Protein AF-A0A1E1MDC2-F1 (afdb_monomer)

Secondary structure (DSSP, 8-state):
-----S--HHHHHHHHHHHHHHHHHHHHHTT-TTSPPHHHHHHHHHHHHHHHHTSPPGGGS---SSHHHHHHHHHHHHHHIIIIIS--TTTHHHHHHHHHHHHHHHHHHHHH-TT-TTHHHHHHHHHHHTTTSTTHHHHHHHHHHHHHTTT--SHHHHHHHHHHHHTTS-----

Foldseek 3Di:
DDPPQLEDPLLVVLVVLVVVLVVLVVCVVVVPPPGDDPVVSVVSLVVSLVSLVPPDQLVPDDDTLQRLLHNLSSLLSNLCSCVPSPPDPPCLVVLVVSLVSNLVSLVVSCVSDVVCLPSQSSLVSSCSSCVVHPSNVVSVVVNVVVCVVDVDDDPVVVVVSVVVVVPPPPDDDD

Solvent-accessible surface area (backbone atoms only — not comparable to full-atom values): 10184 Å² total; per-residue (Å²): 131,87,76,84,80,42,65,53,71,69,56,51,55,52,49,54,49,50,55,53,46,55,50,41,52,48,36,44,74,73,63,46,98,81,42,63,52,70,69,56,52,55,55,51,41,53,56,50,47,52,52,60,71,65,53,74,56,65,91,76,49,77,95,58,97,31,49,33,48,31,40,24,51,53,39,35,49,49,49,44,35,42,70,64,70,48,67,52,84,87,45,61,68,62,46,51,54,45,41,57,52,29,53,53,22,48,61,50,24,44,72,74,38,88,78,53,91,66,52,64,67,45,42,54,49,41,32,61,68,20,61,100,40,84,65,26,59,58,34,53,53,52,49,53,53,50,38,71,76,43,97,54,86,51,74,74,48,53,52,56,56,56,43,66,77,66,60,86,79,80,84,87,86,131

Organism: Rhynchosporium secalis (NCBI:txid38038)

Nearest PDB structures (foldseek):
  7y83-assembly1_D  TM=4.597E-01  e=1.158E+00  Candidatus Scalindua brodae
  8fbo-assembly1_C  TM=3.950E-01  e=2.693E+00  synthetic construct
  4p3g-assembly1_D  TM=4.130E-01  e=9.318E+00  Thermochaetoides thermophila DSM 1495
  6yxx-assembly1_BE  TM=3.274E-01  e=6.917E+00  Trypanosoma brucei brucei

Sequence (174 aa):
MSRSTGMTQDMLSVFEIFGAMTKAIQHYLDGEPKGLTHEVILRTRYDVQHRILSLPPITDLPVLEFPFTYEACRLGGLIYSIAVLLPIPNSYLVLKELVQQLQTAIEMSRLESPGGIHADIHLWLGGIAALDKPERYWYVRELVALVRSTDFWEWSDVDKILERYQGEHVNKGE

Mean predicted aligned error: 8.37 Å

Radius of gyration: 16.85 Å; Cα contacts (8 Å, |Δi|>4): 146; chains: 1; bounding box: 44×40×42 Å

pLDDT: mean 79.18, std 14.14, range [27.11, 94.25]

Structure (mmCIF, N/CA/C/O backbone):
data_AF-A0A1E1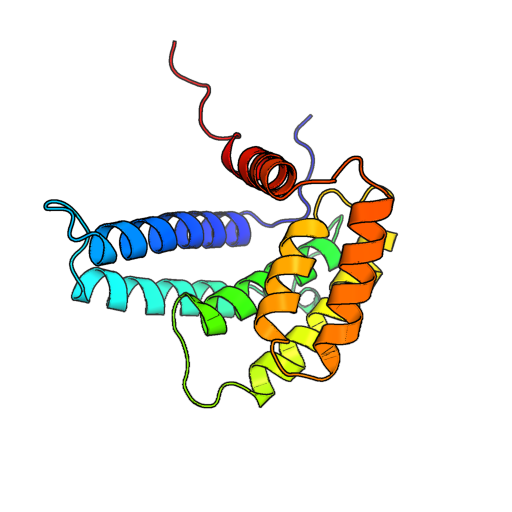MDC2-F1
#
_entry.id   AF-A0A1E1MDC2-F1
#
loop_
_atom_site.group_PDB
_atom_site.id
_atom_site.type_symbol
_atom_site.label_atom_id
_atom_site.label_alt_id
_atom_site.label_comp_id
_atom_site.label_asym_id
_atom_site.label_entity_id
_atom_site.label_seq_id
_atom_site.pdbx_PDB_ins_code
_atom_site.Cartn_x
_atom_site.Cartn_y
_atom_site.Cartn_z
_atom_site.occupancy
_atom_site.B_iso_or_equiv
_atom_site.auth_seq_id
_atom_site.auth_comp_id
_atom_site.auth_asym_id
_atom_site.auth_atom_id
_atom_site.pdbx_PDB_model_num
ATOM 1 N N . MET A 1 1 ? 26.238 -3.088 6.736 1.00 27.11 1 MET A N 1
ATOM 2 C CA . MET A 1 1 ? 25.752 -2.319 5.571 1.00 27.11 1 MET A CA 1
ATOM 3 C C . MET A 1 1 ? 24.238 -2.341 5.637 1.00 27.11 1 MET A C 1
ATOM 5 O O . MET A 1 1 ? 23.678 -3.424 5.551 1.00 27.11 1 MET A O 1
ATOM 9 N N . SER A 1 2 ? 23.600 -1.202 5.911 1.00 32.31 2 SER A N 1
ATOM 10 C CA . SER A 1 2 ? 22.138 -1.092 5.814 1.00 32.31 2 SER A CA 1
ATOM 11 C C . SER A 1 2 ? 21.765 -1.282 4.339 1.00 32.31 2 SER A C 1
ATOM 13 O O . SER A 1 2 ? 22.357 -0.631 3.477 1.00 32.31 2 SER A O 1
ATOM 15 N N . ARG A 1 3 ? 20.889 -2.248 4.038 1.00 46.62 3 ARG A N 1
ATOM 16 C CA . ARG A 1 3 ? 20.327 -2.408 2.694 1.00 46.62 3 ARG A CA 1
ATOM 17 C C . ARG A 1 3 ? 19.384 -1.228 2.474 1.00 46.62 3 ARG A C 1
ATOM 19 O O . ARG A 1 3 ? 18.422 -1.080 3.217 1.00 46.62 3 ARG A O 1
ATOM 26 N N . SER A 1 4 ? 19.682 -0.393 1.484 1.00 57.53 4 SER A N 1
ATOM 27 C CA . SER A 1 4 ? 18.746 0.599 0.948 1.00 57.53 4 SER A CA 1
ATOM 28 C C . SER A 1 4 ? 17.466 -0.137 0.539 1.00 57.53 4 SER A C 1
ATOM 30 O O . SER A 1 4 ? 17.492 -0.969 -0.363 1.00 57.53 4 SER A O 1
ATOM 32 N N . THR A 1 5 ? 16.367 0.080 1.263 1.00 62.50 5 THR A N 1
ATOM 33 C CA . THR A 1 5 ? 15.079 -0.613 1.057 1.00 62.50 5 THR A CA 1
ATOM 34 C C . THR A 1 5 ? 14.264 -0.019 -0.094 1.00 62.50 5 THR A C 1
ATOM 36 O O . THR A 1 5 ? 13.126 -0.421 -0.318 1.00 62.50 5 THR A O 1
ATOM 39 N N . GLY A 1 6 ? 14.808 0.977 -0.803 1.00 70.00 6 GLY A N 1
ATOM 40 C CA . GLY A 1 6 ? 14.087 1.730 -1.831 1.00 70.00 6 GLY A CA 1
ATOM 41 C C . GLY A 1 6 ? 12.987 2.652 -1.291 1.00 70.00 6 GLY A C 1
ATOM 42 O O . GLY A 1 6 ? 12.348 3.338 -2.078 1.00 70.00 6 GLY A O 1
ATOM 43 N N . MET A 1 7 ? 12.762 2.712 0.026 1.00 79.81 7 MET A N 1
ATOM 44 C CA . MET A 1 7 ? 11.722 3.536 0.653 1.00 79.81 7 MET A CA 1
ATOM 45 C C . MET A 1 7 ? 12.316 4.775 1.330 1.00 79.81 7 MET A C 1
ATOM 47 O O . MET A 1 7 ? 13.403 4.726 1.906 1.00 79.81 7 MET A O 1
ATOM 51 N N . THR A 1 8 ? 11.583 5.892 1.305 1.00 87.31 8 THR A N 1
ATOM 52 C CA . THR A 1 8 ? 11.953 7.093 2.069 1.00 87.31 8 THR A CA 1
ATOM 53 C C . THR A 1 8 ? 11.561 6.949 3.540 1.00 87.31 8 THR A C 1
ATOM 55 O O . THR A 1 8 ? 10.650 6.193 3.885 1.00 87.31 8 THR A O 1
ATOM 58 N N . GLN A 1 9 ? 12.203 7.724 4.417 1.00 86.81 9 GLN A N 1
ATOM 59 C CA . GLN A 1 9 ? 11.868 7.728 5.845 1.00 86.81 9 GLN A CA 1
ATOM 60 C C . GLN A 1 9 ? 10.405 8.125 6.099 1.00 86.81 9 GLN A C 1
ATOM 62 O O . GLN A 1 9 ? 9.747 7.542 6.959 1.00 86.81 9 GLN A O 1
ATOM 67 N N . ASP A 1 10 ? 9.878 9.069 5.316 1.00 90.06 10 ASP A N 1
ATOM 68 C CA . ASP A 1 10 ? 8.479 9.487 5.413 1.00 90.06 10 ASP A CA 1
ATOM 69 C C . ASP A 1 10 ? 7.533 8.328 5.088 1.00 90.06 10 ASP A C 1
ATOM 71 O O . ASP A 1 10 ? 6.578 8.088 5.826 1.00 90.06 10 ASP A O 1
ATOM 75 N N . MET A 1 11 ? 7.829 7.551 4.042 1.00 89.38 11 MET A N 1
ATOM 76 C CA . MET A 1 11 ? 7.036 6.377 3.673 1.00 89.38 11 MET A CA 1
ATOM 77 C C . MET A 1 11 ? 7.062 5.304 4.764 1.00 89.38 11 MET A C 1
ATOM 79 O O . MET A 1 11 ? 6.006 4.789 5.132 1.00 89.38 11 MET A O 1
ATOM 83 N N . LEU A 1 12 ? 8.240 5.014 5.327 1.00 88.19 12 LEU A N 1
ATOM 84 C CA . LEU A 1 12 ? 8.370 4.074 6.443 1.00 88.19 12 LEU A CA 1
ATOM 85 C C . LEU A 1 12 ? 7.519 4.517 7.638 1.00 88.19 12 LEU A C 1
ATOM 87 O O . LEU A 1 12 ? 6.750 3.719 8.169 1.00 88.19 12 LEU A O 1
ATOM 91 N N . SER A 1 13 ? 7.561 5.806 7.989 1.00 90.38 13 SER A N 1
ATOM 92 C CA . SER A 1 13 ? 6.750 6.348 9.086 1.00 90.38 13 SER A CA 1
ATOM 93 C C . SER A 1 13 ? 5.244 6.199 8.836 1.00 90.38 13 SER A C 1
ATOM 95 O O . SER A 1 13 ? 4.476 5.928 9.758 1.00 90.38 13 SER A O 1
ATOM 97 N N . VAL A 1 14 ? 4.796 6.332 7.583 1.00 90.94 14 VAL A N 1
ATOM 98 C CA . VAL A 1 14 ? 3.391 6.123 7.217 1.00 90.94 14 VAL A CA 1
ATOM 99 C C . VAL A 1 14 ? 3.004 4.655 7.387 1.00 90.94 14 VAL A C 1
ATOM 101 O O . VAL A 1 14 ? 1.943 4.375 7.946 1.00 90.94 14 VAL A O 1
ATOM 104 N N . PHE A 1 15 ? 3.855 3.718 6.968 1.00 88.88 15 PHE A N 1
ATOM 105 C CA . PHE A 1 15 ? 3.579 2.283 7.084 1.00 88.88 15 PHE A CA 1
ATOM 106 C C . PHE A 1 15 ? 3.630 1.763 8.521 1.00 88.88 15 PHE A C 1
ATOM 108 O O . PHE A 1 15 ? 2.817 0.913 8.887 1.00 88.88 15 PHE A O 1
ATOM 115 N N . GLU A 1 16 ? 4.496 2.315 9.368 1.00 88.50 16 GLU A N 1
ATOM 116 C CA . GLU A 1 16 ? 4.461 2.054 10.811 1.00 88.50 16 GLU A CA 1
ATOM 117 C C . GLU A 1 16 ? 3.098 2.433 11.403 1.00 88.50 16 GLU A C 1
ATOM 119 O O . GLU A 1 16 ? 2.493 1.657 12.149 1.00 88.50 16 GLU A O 1
ATOM 124 N N . ILE A 1 17 ? 2.564 3.597 11.014 1.00 88.69 17 ILE A N 1
ATOM 125 C CA . ILE A 1 17 ? 1.247 4.038 11.478 1.00 88.69 17 ILE A CA 1
ATOM 126 C C . ILE A 1 17 ? 0.136 3.170 10.878 1.00 88.69 17 ILE A C 1
ATOM 128 O O . ILE A 1 17 ? -0.816 2.858 11.590 1.00 88.69 17 ILE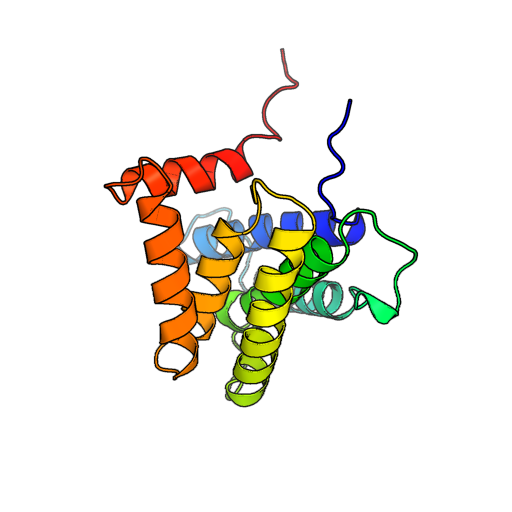 A O 1
ATOM 132 N N . PHE A 1 18 ? 0.247 2.728 9.618 1.00 89.19 18 PHE A N 1
ATOM 133 C CA . PHE A 1 18 ? -0.698 1.765 9.038 1.00 89.19 18 PHE A CA 1
ATOM 134 C C . PHE A 1 18 ? -0.762 0.500 9.897 1.00 89.19 18 PHE A C 1
ATOM 136 O O . PHE A 1 18 ? -1.846 0.110 10.323 1.00 89.19 18 PHE A O 1
ATOM 143 N N . GLY A 1 19 ? 0.390 -0.098 10.216 1.00 86.62 19 GLY A N 1
ATOM 144 C CA . GLY A 1 19 ? 0.461 -1.297 11.049 1.00 86.62 19 GLY A CA 1
ATOM 145 C C . GLY A 1 19 ? -0.124 -1.086 12.448 1.00 86.62 19 GLY A C 1
ATOM 146 O O . GLY A 1 19 ? -0.907 -1.913 12.923 1.00 86.62 19 GLY A O 1
ATOM 147 N N . ALA A 1 20 ? 0.202 0.034 13.099 1.00 87.56 20 ALA A N 1
ATOM 148 C CA . ALA A 1 20 ? -0.357 0.385 14.405 1.00 87.56 20 ALA A CA 1
ATOM 149 C C . ALA A 1 20 ? -1.883 0.576 14.351 1.00 87.56 20 ALA A C 1
ATOM 151 O O . ALA A 1 20 ? -2.603 0.100 15.229 1.00 87.56 20 ALA A O 1
ATOM 152 N N . MET A 1 21 ? -2.388 1.220 13.298 1.00 87.88 21 MET A N 1
ATOM 153 C CA . MET A 1 21 ? -3.817 1.453 13.099 1.00 87.88 21 MET A CA 1
ATOM 154 C C . MET A 1 21 ? -4.588 0.171 12.824 1.00 87.88 21 MET A C 1
ATOM 156 O O . MET A 1 21 ? -5.654 -0.024 13.404 1.00 87.88 21 MET A O 1
ATOM 160 N N . THR A 1 22 ? -4.061 -0.721 11.991 1.00 88.19 22 THR A N 1
ATOM 161 C CA . THR A 1 22 ? -4.692 -2.016 11.714 1.00 88.19 22 THR A CA 1
ATOM 162 C C . THR A 1 22 ? -4.832 -2.838 12.991 1.00 88.19 22 THR A C 1
ATOM 164 O O . THR A 1 22 ? -5.909 -3.369 13.256 1.00 88.19 22 THR A O 1
ATOM 167 N N . LYS A 1 23 ? -3.797 -2.851 13.844 1.00 87.06 23 LYS A N 1
ATOM 168 C CA . LYS A 1 23 ? -3.865 -3.471 15.178 1.00 87.06 23 LYS A CA 1
ATOM 169 C C . LYS A 1 23 ? -4.906 -2.796 16.068 1.00 87.06 23 LYS A C 1
ATOM 171 O O . LYS A 1 23 ? -5.719 -3.478 16.679 1.00 87.06 23 LYS A O 1
ATOM 176 N N . ALA A 1 24 ? -4.927 -1.464 16.122 1.00 87.19 24 ALA A N 1
ATOM 177 C CA . ALA A 1 24 ? -5.887 -0.734 16.948 1.00 87.19 24 ALA A CA 1
ATOM 178 C C . ALA A 1 24 ? -7.347 -0.971 16.524 1.00 87.19 24 ALA A C 1
ATOM 180 O O . ALA A 1 24 ? -8.223 -1.091 17.379 1.00 87.19 24 ALA A O 1
ATOM 181 N N . ILE A 1 25 ? -7.608 -1.065 15.216 1.00 87.44 25 ILE A N 1
ATOM 182 C CA . ILE A 1 25 ? -8.925 -1.426 14.679 1.00 87.44 25 ILE A CA 1
ATOM 183 C C . ILE A 1 25 ? -9.289 -2.849 15.102 1.00 87.44 25 ILE A C 1
ATOM 185 O O . ILE A 1 25 ? -10.410 -3.060 15.553 1.00 87.44 25 ILE A O 1
ATOM 189 N N . GLN A 1 26 ? -8.352 -3.796 15.001 1.00 87.12 26 GLN A N 1
ATOM 190 C CA . GLN A 1 26 ? -8.579 -5.180 15.411 1.00 87.12 26 GLN A CA 1
ATOM 191 C C . GLN A 1 26 ? -8.928 -5.275 16.905 1.00 87.12 26 GLN A C 1
ATOM 193 O O . GLN A 1 26 ? -9.990 -5.785 17.240 1.00 87.12 26 GLN A O 1
ATOM 198 N N . HIS A 1 27 ? -8.134 -4.657 17.788 1.00 87.12 27 HIS A N 1
ATOM 199 C CA . HIS A 1 27 ? -8.422 -4.611 19.229 1.00 87.12 27 HIS A CA 1
ATOM 200 C C . HIS A 1 27 ? -9.798 -4.000 19.548 1.00 87.12 27 HIS A C 1
ATOM 202 O O . HIS A 1 27 ? -10.479 -4.439 20.475 1.00 87.12 27 HIS A O 1
ATOM 208 N N . TYR A 1 28 ? -10.220 -2.981 18.788 1.00 86.88 28 TYR A N 1
ATOM 209 C CA . TYR A 1 28 ? -11.554 -2.395 18.931 1.00 86.88 28 TYR A CA 1
ATOM 210 C C . TYR A 1 28 ? -12.663 -3.368 18.508 1.00 86.88 28 TYR A C 1
ATOM 212 O O . TYR A 1 28 ? -13.669 -3.478 19.207 1.00 86.88 28 TYR A O 1
ATOM 220 N N . LEU A 1 29 ? -12.486 -4.081 17.389 1.00 86.75 29 LEU A N 1
ATOM 221 C CA . LEU A 1 29 ? -13.441 -5.087 16.910 1.00 86.75 29 LEU A CA 1
ATOM 222 C C . LEU A 1 29 ? -13.550 -6.285 17.863 1.00 86.75 29 LEU A C 1
ATOM 224 O O . LEU A 1 29 ? -14.651 -6.794 18.064 1.00 86.75 29 LEU A O 1
ATOM 228 N N . ASP A 1 30 ? -12.442 -6.676 18.491 1.00 89.38 30 ASP A N 1
ATOM 229 C CA . ASP A 1 30 ? -12.386 -7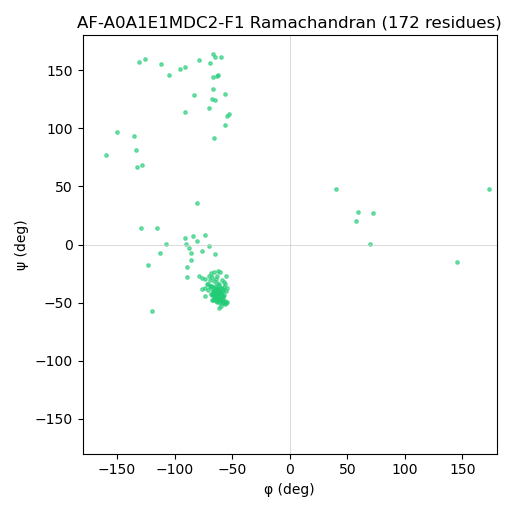.764 19.474 1.00 89.38 30 ASP A CA 1
ATOM 230 C C . ASP A 1 30 ? -12.948 -7.362 20.851 1.00 89.38 30 ASP A C 1
ATOM 232 O O . ASP A 1 30 ? -13.091 -8.198 21.745 1.00 89.38 30 ASP A O 1
ATOM 236 N N . GLY A 1 31 ? -13.310 -6.086 21.034 1.00 84.94 31 GLY A N 1
ATOM 237 C CA . GLY A 1 31 ? -13.918 -5.579 22.263 1.00 84.94 31 GLY A CA 1
ATOM 238 C C . GLY A 1 31 ? -12.946 -5.484 23.440 1.00 84.94 31 GLY A C 1
ATOM 239 O O . GLY A 1 31 ? -13.368 -5.573 24.596 1.00 84.94 31 GLY A O 1
ATOM 240 N N . GLU A 1 32 ? -11.647 -5.312 23.180 1.00 86.19 32 GLU A N 1
ATOM 241 C CA . GLU A 1 32 ? -10.650 -5.277 24.246 1.00 86.19 32 GLU A CA 1
ATOM 242 C C . GLU A 1 32 ? -10.801 -4.046 25.165 1.00 86.19 32 GLU A C 1
ATOM 244 O O . GLU A 1 32 ? -10.877 -2.907 24.694 1.00 86.19 32 GLU A O 1
ATOM 249 N N . PRO A 1 33 ? -10.748 -4.225 26.500 1.00 71.44 33 PRO A N 1
ATOM 250 C CA . PRO A 1 33 ? -11.097 -3.186 27.477 1.00 71.44 33 PRO A CA 1
ATOM 251 C C . PRO A 1 33 ? -10.111 -2.004 27.566 1.00 71.44 33 PRO A C 1
ATOM 253 O O . PRO A 1 33 ? -10.330 -1.085 28.353 1.00 71.44 33 PRO A O 1
ATOM 256 N N . LYS A 1 34 ? -9.019 -2.013 26.789 1.00 79.44 34 LYS A N 1
ATOM 257 C CA . LYS A 1 34 ? -8.006 -0.940 26.724 1.00 79.44 34 LYS A CA 1
ATOM 258 C C . LYS A 1 34 ? -7.690 -0.488 25.290 1.00 79.44 34 LYS A C 1
ATOM 260 O O . LYS A 1 34 ? -6.683 0.184 25.076 1.00 79.44 34 LYS A O 1
ATOM 265 N N . GLY A 1 35 ? -8.525 -0.862 24.319 1.00 77.25 35 GLY A N 1
ATOM 266 C CA . GLY A 1 35 ? -8.380 -0.423 22.933 1.00 77.25 35 GLY A CA 1
ATOM 267 C C . GLY A 1 35 ? -8.608 1.083 22.759 1.00 77.25 35 GLY A C 1
ATOM 268 O O . GLY A 1 35 ? -9.169 1.759 23.627 1.00 77.25 35 GLY A O 1
ATOM 269 N N . LEU A 1 36 ? -8.180 1.622 21.613 1.00 83.12 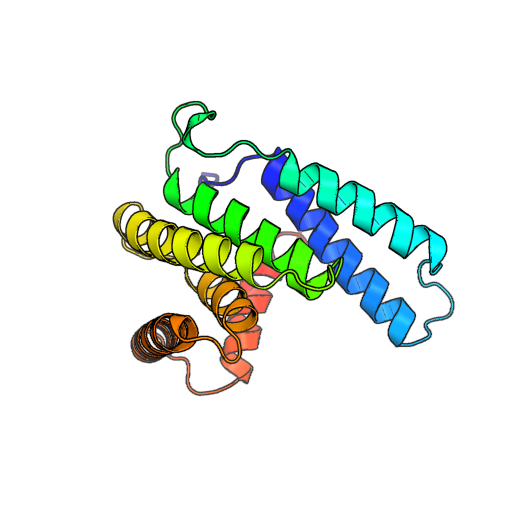36 LEU A N 1
ATOM 270 C CA . LEU A 1 36 ? -8.496 3.002 21.243 1.00 83.12 36 LEU A CA 1
ATOM 271 C C . LEU A 1 36 ? -10.011 3.180 21.092 1.00 83.12 36 LEU A C 1
ATOM 273 O O . LEU A 1 36 ? -10.721 2.284 20.634 1.00 83.12 36 LEU A O 1
ATOM 277 N N . THR A 1 37 ? -10.511 4.363 21.448 1.00 85.00 37 THR A N 1
ATOM 278 C CA . THR A 1 37 ? -11.923 4.688 21.234 1.00 85.00 37 THR A CA 1
ATOM 279 C C . THR A 1 37 ? -12.217 4.847 19.743 1.00 85.00 37 THR A C 1
ATOM 281 O O . THR A 1 37 ? -11.341 5.193 18.946 1.00 85.00 37 THR A O 1
ATOM 284 N N . HIS A 1 38 ? -13.482 4.659 19.366 1.00 84.06 38 HIS A N 1
ATOM 285 C CA . HIS A 1 38 ? -13.925 4.827 17.983 1.00 84.06 38 HIS A CA 1
ATOM 286 C C . HIS A 1 38 ? -13.588 6.217 17.412 1.00 84.06 38 HIS A C 1
ATOM 288 O O . HIS A 1 38 ? -13.139 6.322 16.274 1.00 84.06 38 HIS A O 1
ATOM 294 N N . GLU A 1 39 ? -13.742 7.284 18.205 1.00 85.81 39 GLU A N 1
ATOM 295 C CA . GLU A 1 39 ? -13.420 8.653 17.777 1.00 85.81 39 GLU A CA 1
ATOM 296 C C . GLU A 1 39 ? -11.924 8.826 17.475 1.00 85.81 39 GLU A C 1
ATOM 298 O O . GLU A 1 39 ? -11.560 9.421 16.459 1.00 85.81 39 GLU A O 1
ATOM 303 N N . VAL A 1 40 ? -11.055 8.275 18.330 1.00 86.94 40 VAL A N 1
ATOM 304 C CA . VAL A 1 40 ? -9.603 8.324 18.122 1.00 86.94 40 VAL A CA 1
ATOM 305 C C . VAL A 1 40 ? -9.233 7.551 16.859 1.00 86.94 40 VAL A C 1
ATOM 307 O O . VAL A 1 40 ? -8.504 8.078 16.023 1.00 86.94 40 VAL A O 1
ATOM 310 N N . ILE A 1 41 ? -9.807 6.359 16.661 1.00 87.31 41 ILE A N 1
ATOM 311 C CA . ILE A 1 41 ? -9.599 5.560 15.446 1.00 87.31 41 ILE A CA 1
ATOM 312 C C . ILE A 1 41 ? -10.014 6.348 14.197 1.00 87.31 41 ILE A C 1
ATOM 314 O O . ILE A 1 41 ? -9.254 6.404 13.231 1.00 87.31 41 ILE A O 1
ATOM 318 N N . LEU A 1 42 ? -11.192 6.979 14.200 1.00 86.56 42 LEU A N 1
ATOM 319 C CA . LEU A 1 42 ? -11.660 7.777 13.065 1.00 86.56 42 LEU A CA 1
ATOM 320 C C . LEU A 1 42 ? -10.728 8.953 12.766 1.00 86.56 42 LEU A C 1
ATOM 322 O O . LEU A 1 42 ? -10.341 9.136 11.615 1.00 86.56 42 LEU A O 1
ATOM 326 N N . ARG A 1 43 ? -10.330 9.723 13.785 1.00 87.25 43 ARG A N 1
ATOM 327 C CA . ARG A 1 43 ? -9.428 10.870 13.610 1.00 87.25 43 ARG A CA 1
ATOM 328 C C . ARG A 1 43 ? -8.091 10.441 13.012 1.00 87.25 43 ARG A C 1
ATOM 330 O O . ARG A 1 43 ? -7.651 11.011 12.018 1.00 87.25 43 ARG A O 1
ATOM 337 N N . THR A 1 44 ? -7.487 9.391 13.562 1.00 86.62 44 THR A N 1
ATOM 338 C CA . THR A 1 44 ? -6.194 8.907 13.080 1.00 86.62 44 THR A CA 1
ATOM 339 C C . THR A 1 44 ? -6.285 8.346 11.659 1.00 86.62 44 THR A C 1
ATOM 341 O O . THR A 1 44 ? -5.337 8.510 10.897 1.00 86.62 44 THR A O 1
ATOM 344 N N . ARG A 1 45 ? -7.418 7.761 11.236 1.00 88.12 45 ARG A N 1
ATOM 345 C CA . ARG A 1 45 ? -7.608 7.329 9.834 1.00 88.12 45 ARG A CA 1
ATOM 346 C C . ARG A 1 45 ? -7.476 8.488 8.844 1.00 88.12 45 ARG A C 1
ATOM 348 O O . ARG A 1 45 ? -6.795 8.326 7.836 1.00 88.12 45 ARG A O 1
ATOM 355 N N . TYR A 1 46 ? -8.083 9.640 9.130 1.00 88.38 46 TYR A N 1
ATOM 356 C CA . TYR A 1 46 ? -7.972 10.820 8.264 1.00 88.38 46 TYR A CA 1
ATOM 357 C C . TYR A 1 46 ? -6.544 11.369 8.220 1.00 88.38 46 TYR A C 1
ATOM 359 O O . TYR A 1 46 ? -6.033 11.652 7.137 1.00 88.38 46 TYR A O 1
ATOM 367 N N . ASP A 1 47 ? -5.873 11.452 9.371 1.00 90.06 47 ASP A N 1
ATOM 368 C CA . ASP A 1 47 ? -4.478 11.907 9.439 1.00 90.06 47 ASP A CA 1
ATOM 369 C C . ASP A 1 47 ? -3.555 10.998 8.617 1.00 90.06 47 ASP A C 1
ATOM 371 O O . ASP A 1 47 ? -2.693 11.461 7.868 1.00 90.06 47 ASP A O 1
ATOM 375 N N . VAL A 1 48 ? -3.755 9.686 8.726 1.00 88.94 48 VAL A N 1
ATOM 376 C CA . VAL A 1 48 ? -3.001 8.672 7.985 1.00 88.94 48 VAL A CA 1
ATOM 377 C C . VAL A 1 48 ? -3.269 8.759 6.487 1.00 88.94 48 VAL A C 1
ATOM 379 O O . VAL A 1 48 ? -2.327 8.718 5.695 1.00 88.94 48 VAL A O 1
ATOM 382 N N . GLN A 1 49 ? -4.532 8.935 6.092 1.00 89.88 49 GLN A N 1
ATOM 383 C CA . GLN A 1 49 ? -4.912 9.142 4.699 1.00 89.88 49 GLN A CA 1
ATOM 384 C C . GLN A 1 49 ? -4.260 10.404 4.116 1.00 89.88 49 GLN A C 1
ATOM 386 O O . GLN A 1 49 ? -3.716 10.369 3.013 1.00 89.88 49 GLN A O 1
ATOM 391 N N . HIS A 1 50 ? -4.259 11.509 4.862 1.00 91.38 50 HIS A N 1
ATOM 392 C CA . HIS A 1 50 ? -3.597 12.737 4.436 1.00 91.38 50 HIS A CA 1
ATOM 393 C C . HIS A 1 50 ? -2.094 12.517 4.229 1.00 91.38 50 HIS A C 1
ATOM 395 O O . HIS A 1 50 ? -1.538 12.957 3.225 1.00 91.38 50 HIS A O 1
ATOM 401 N N . ARG A 1 51 ? -1.423 11.812 5.149 1.00 92.69 51 ARG A N 1
ATOM 402 C CA . ARG A 1 51 ? 0.019 11.542 5.047 1.00 92.69 51 ARG A CA 1
ATOM 403 C C . ARG A 1 51 ? 0.372 10.687 3.832 1.00 92.69 51 ARG A C 1
ATOM 405 O O . ARG A 1 51 ? 1.301 11.050 3.122 1.00 92.69 51 ARG A O 1
ATOM 412 N N . ILE A 1 52 ? -0.370 9.608 3.552 1.00 93.31 52 ILE A N 1
ATOM 413 C CA . ILE A 1 52 ? -0.108 8.780 2.360 1.00 93.31 52 ILE A CA 1
ATOM 414 C C . ILE A 1 52 ? -0.375 9.551 1.059 1.00 93.31 52 ILE A C 1
ATOM 416 O O . ILE A 1 52 ? 0.394 9.422 0.112 1.00 93.31 52 ILE A O 1
ATOM 420 N N . LEU A 1 53 ? -1.409 10.400 1.017 1.00 92.12 53 LEU A N 1
ATOM 421 C CA . LEU A 1 53 ? -1.700 11.257 -0.142 1.00 92.12 53 LEU A CA 1
ATOM 422 C C . LEU A 1 53 ? -0.656 12.359 -0.345 1.00 92.12 53 LEU A C 1
ATOM 424 O O . LEU A 1 53 ? -0.497 12.850 -1.457 1.00 92.12 53 LEU A O 1
ATOM 428 N N . SER A 1 54 ? 0.040 12.737 0.726 1.00 94.25 54 SER A N 1
ATOM 429 C CA . SER A 1 54 ? 1.106 13.739 0.708 1.00 94.25 54 SER A CA 1
ATOM 430 C C . SER A 1 54 ? 2.469 13.149 0.334 1.00 94.25 54 SER A C 1
ATOM 432 O O . SER A 1 54 ? 3.422 13.908 0.169 1.00 94.25 54 SER A O 1
ATOM 434 N N . LEU A 1 55 ? 2.590 11.818 0.208 1.00 93.62 55 LEU A N 1
ATOM 435 C CA . LEU A 1 55 ? 3.813 11.215 -0.312 1.00 93.62 55 LEU A CA 1
ATOM 436 C C . LEU A 1 55 ? 3.963 11.575 -1.798 1.00 93.62 55 LEU A C 1
ATOM 438 O O . LEU A 1 55 ? 3.047 11.299 -2.583 1.00 93.62 55 LEU A O 1
ATOM 442 N N . PRO A 1 56 ? 5.101 12.163 -2.197 1.00 93.19 56 PRO A N 1
ATOM 443 C CA . PRO A 1 56 ? 5.309 12.598 -3.570 1.00 93.19 56 PRO A CA 1
ATOM 444 C C . PRO A 1 56 ? 5.369 11.396 -4.525 1.00 93.19 56 PRO A C 1
ATOM 446 O O . PRO A 1 56 ? 5.897 10.345 -4.156 1.00 93.19 56 PRO A O 1
ATOM 449 N N . PRO A 1 57 ? 4.849 11.518 -5.757 1.00 91.31 57 PRO A N 1
ATOM 450 C CA . PRO A 1 57 ? 5.113 10.537 -6.802 1.00 91.31 57 PRO A CA 1
ATOM 451 C C . PRO A 1 57 ? 6.600 10.537 -7.179 1.00 91.31 57 PRO A C 1
ATOM 453 O O . PRO A 1 57 ? 7.313 11.517 -6.961 1.00 91.31 57 PRO A O 1
ATOM 456 N N . ILE A 1 58 ? 7.066 9.459 -7.815 1.00 89.94 58 ILE A N 1
ATOM 457 C CA . ILE A 1 58 ? 8.467 9.353 -8.267 1.00 89.94 58 ILE A CA 1
ATOM 458 C C . ILE A 1 58 ? 8.942 10.496 -9.167 1.00 89.94 58 ILE A C 1
ATOM 460 O O . ILE A 1 58 ? 10.133 10.784 -9.190 1.00 89.94 58 ILE A O 1
ATOM 464 N N . THR A 1 59 ? 8.037 11.150 -9.900 1.00 87.81 59 THR A N 1
ATOM 465 C CA . THR A 1 59 ? 8.363 12.289 -10.773 1.00 87.81 59 THR A CA 1
ATOM 466 C C . THR A 1 59 ? 8.850 13.510 -10.002 1.00 87.81 59 THR A C 1
ATOM 468 O O . THR A 1 59 ? 9.560 14.339 -10.567 1.00 87.81 59 THR A O 1
ATOM 471 N N . ASP A 1 60 ? 8.480 13.601 -8.725 1.00 89.88 60 ASP A N 1
ATOM 472 C CA . ASP A 1 60 ? 8.695 14.773 -7.880 1.00 89.88 60 ASP A CA 1
ATOM 473 C C . ASP A 1 60 ? 9.794 14.518 -6.832 1.00 89.88 60 ASP A C 1
ATOM 475 O O . ASP A 1 60 ? 10.104 15.388 -6.016 1.00 89.88 60 ASP A O 1
ATOM 479 N N . LEU A 1 61 ? 10.391 13.322 -6.840 1.00 85.25 61 LEU A N 1
ATOM 480 C CA . LEU A 1 61 ? 11.449 12.922 -5.920 1.00 85.25 61 LEU A CA 1
ATOM 481 C C . LEU A 1 61 ? 12.845 13.139 -6.518 1.00 85.25 61 LEU A C 1
ATOM 483 O O . LEU A 1 61 ? 13.035 13.045 -7.733 1.00 85.25 61 LEU A O 1
ATOM 487 N N . PRO A 1 62 ? 13.863 13.388 -5.670 1.00 82.75 62 PRO A N 1
ATOM 488 C CA . PRO A 1 62 ? 15.250 13.286 -6.103 1.00 82.75 62 PRO A CA 1
ATOM 489 C C . PRO A 1 62 ? 15.550 11.860 -6.584 1.00 82.75 62 PRO A C 1
ATOM 491 O O . PRO A 1 62 ? 14.837 10.918 -6.246 1.00 82.75 62 PRO A O 1
ATOM 494 N N . VAL A 1 63 ? 16.633 11.697 -7.351 1.00 80.12 63 VAL A N 1
ATOM 495 C CA . VAL A 1 63 ? 17.042 10.395 -7.901 1.00 80.12 63 VAL A CA 1
ATOM 496 C C . VAL A 1 63 ? 17.143 9.353 -6.783 1.00 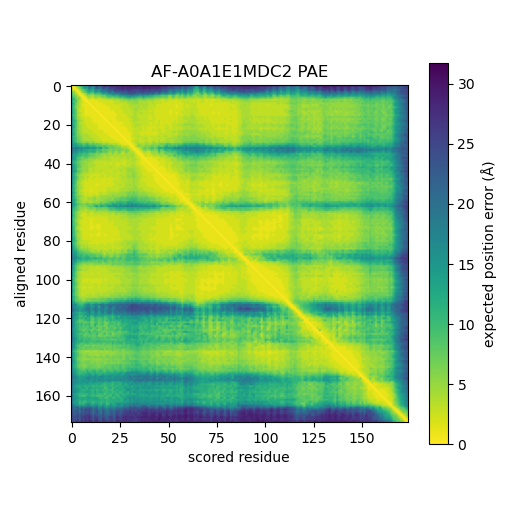80.12 63 VAL A C 1
ATOM 498 O O . VAL A 1 63 ? 18.009 9.446 -5.912 1.00 80.12 63 VAL A O 1
ATOM 501 N N . LEU A 1 64 ? 16.243 8.370 -6.824 1.00 81.81 64 LEU A N 1
ATOM 502 C CA . LEU A 1 64 ? 16.246 7.202 -5.951 1.00 81.81 64 LEU A CA 1
ATOM 503 C C . LEU A 1 64 ? 17.038 6.065 -6.600 1.00 81.81 64 LEU A C 1
ATOM 505 O O . LEU A 1 64 ? 17.107 5.961 -7.821 1.00 81.81 64 LEU A O 1
ATOM 509 N N . GLU A 1 65 ? 17.600 5.189 -5.771 1.00 81.75 65 GLU A N 1
ATOM 510 C CA . GLU A 1 65 ? 18.250 3.955 -6.229 1.00 81.75 65 GLU A CA 1
ATOM 511 C C . GLU A 1 65 ? 17.229 2.954 -6.802 1.00 81.75 65 GLU A C 1
ATOM 513 O O . GLU A 1 65 ? 17.515 2.287 -7.792 1.00 81.75 65 GLU A O 1
ATOM 518 N N . PHE A 1 66 ? 16.021 2.906 -6.219 1.00 85.69 66 PHE A N 1
ATOM 519 C CA . PHE A 1 66 ? 14.926 2.002 -6.602 1.00 85.69 66 PHE A CA 1
ATOM 520 C C . PHE A 1 66 ? 13.579 2.755 -6.739 1.00 85.69 66 PHE A C 1
ATOM 522 O O . PHE A 1 66 ? 12.681 2.583 -5.905 1.00 85.69 66 PHE A O 1
ATOM 529 N N . PRO A 1 67 ? 13.429 3.663 -7.724 1.00 88.00 67 PRO A N 1
ATOM 530 C CA . PRO A 1 67 ? 12.233 4.496 -7.873 1.00 88.00 67 PRO A CA 1
ATOM 531 C C . PRO A 1 67 ? 10.936 3.701 -8.084 1.00 88.00 67 PRO A C 1
ATOM 533 O O . PRO A 1 67 ? 9.916 4.033 -7.488 1.00 88.00 67 PRO A O 1
ATOM 536 N N . PHE A 1 68 ? 10.922 2.635 -8.878 1.00 88.75 68 PHE A N 1
ATOM 537 C CA . PHE A 1 68 ? 9.702 1.858 -9.114 1.00 88.75 68 PHE A CA 1
ATOM 538 C C . PHE A 1 68 ? 9.320 0.994 -7.913 1.00 88.75 68 PHE A C 1
ATOM 540 O O . PHE A 1 68 ? 8.132 0.783 -7.670 1.00 88.75 68 PHE A O 1
ATOM 547 N N . THR A 1 69 ? 10.297 0.550 -7.120 1.00 86.19 69 THR A N 1
ATOM 548 C CA . THR A 1 69 ? 10.039 -0.069 -5.812 1.00 86.19 69 THR A CA 1
ATOM 549 C C . THR A 1 69 ? 9.342 0.923 -4.881 1.00 86.19 69 THR A C 1
ATOM 551 O O . THR A 1 69 ? 8.309 0.586 -4.301 1.00 86.19 69 THR A O 1
ATOM 554 N N . TYR A 1 70 ? 9.841 2.161 -4.796 1.00 89.12 70 TYR A N 1
ATOM 555 C CA . TYR A 1 70 ? 9.174 3.236 -4.058 1.00 89.12 70 TYR A CA 1
ATOM 556 C C . TYR A 1 70 ? 7.739 3.458 -4.557 1.00 89.12 70 TYR A C 1
ATOM 558 O O . TYR A 1 70 ? 6.801 3.498 -3.760 1.00 89.12 70 TYR A O 1
ATOM 566 N N . GLU A 1 71 ? 7.548 3.571 -5.873 1.00 91.19 71 GLU A N 1
ATOM 567 C CA . GLU A 1 71 ? 6.235 3.855 -6.455 1.00 91.19 71 GLU A CA 1
ATOM 568 C C . GLU A 1 71 ? 5.237 2.725 -6.201 1.00 91.19 71 GLU A C 1
ATOM 570 O O . GLU A 1 71 ? 4.088 2.986 -5.844 1.00 91.19 71 GLU A O 1
ATOM 575 N N . ALA A 1 72 ? 5.675 1.467 -6.307 1.00 89.94 72 ALA A N 1
ATOM 576 C CA . ALA A 1 72 ? 4.850 0.313 -5.971 1.00 89.94 72 ALA A CA 1
ATOM 577 C C . ALA A 1 72 ? 4.396 0.369 -4.503 1.00 89.94 72 ALA A C 1
ATOM 579 O O . ALA A 1 72 ? 3.211 0.175 -4.223 1.00 89.94 72 ALA A O 1
ATOM 580 N N . CYS A 1 73 ? 5.301 0.733 -3.589 1.00 88.62 73 CYS A N 1
ATOM 581 C CA . CYS A 1 73 ? 4.995 0.931 -2.172 1.00 88.62 73 CYS A CA 1
ATOM 582 C C . CYS A 1 73 ? 3.986 2.054 -1.957 1.00 88.62 73 CYS A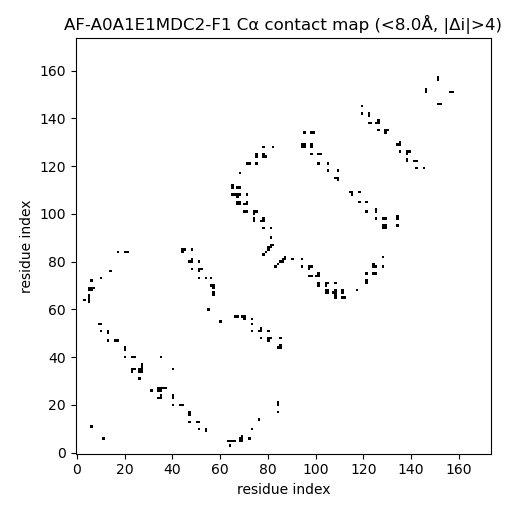 C 1
ATOM 584 O O . CYS A 1 73 ? 2.972 1.859 -1.282 1.00 88.62 73 CYS A O 1
ATOM 586 N N . ARG A 1 74 ? 4.209 3.212 -2.579 1.00 93.00 74 ARG A N 1
ATOM 587 C CA . ARG A 1 74 ? 3.306 4.363 -2.494 1.00 93.00 74 ARG A CA 1
ATOM 588 C C . ARG A 1 74 ? 1.898 4.004 -2.971 1.00 93.00 74 ARG A C 1
ATOM 590 O O . ARG A 1 74 ? 0.926 4.245 -2.256 1.00 93.00 74 ARG A O 1
ATOM 597 N N . LEU A 1 75 ? 1.786 3.379 -4.144 1.00 93.31 75 LEU A N 1
ATOM 598 C CA . LEU A 1 75 ? 0.515 2.973 -4.749 1.00 93.31 75 LEU A CA 1
ATOM 599 C C . LEU A 1 75 ? -0.185 1.871 -3.943 1.00 93.31 75 LEU A C 1
ATOM 601 O O . LEU A 1 75 ? -1.390 1.958 -3.707 1.00 93.31 75 LEU A O 1
ATOM 605 N N . GLY A 1 76 ? 0.561 0.872 -3.462 1.00 90.81 76 GLY A N 1
ATOM 606 C CA . GLY A 1 76 ? 0.044 -0.163 -2.564 1.00 90.81 76 GLY A CA 1
ATOM 607 C C . GLY A 1 76 ? -0.500 0.427 -1.261 1.00 90.81 76 GLY A C 1
ATOM 608 O O . GLY A 1 76 ? -1.590 0.062 -0.819 1.00 90.81 76 GLY A O 1
ATOM 609 N N . GLY A 1 77 ? 0.205 1.406 -0.692 1.00 90.88 77 GLY A N 1
ATOM 610 C CA . GLY A 1 77 ? -0.241 2.146 0.483 1.00 90.88 77 GLY A CA 1
ATOM 611 C C . GLY A 1 77 ? -1.519 2.955 0.238 1.00 90.88 77 GLY A C 1
ATOM 612 O O . GLY A 1 77 ? -2.430 2.934 1.066 1.00 90.88 77 GLY A O 1
ATOM 613 N N . LEU A 1 78 ? -1.634 3.626 -0.912 1.00 92.06 78 LEU A N 1
ATOM 614 C CA . LEU A 1 78 ? -2.854 4.347 -1.303 1.00 92.06 78 LEU A CA 1
ATOM 615 C C . LEU A 1 78 ? -4.050 3.404 -1.440 1.00 92.06 78 LEU A C 1
ATOM 617 O O . LEU A 1 78 ? -5.125 3.681 -0.906 1.00 92.06 78 LEU A O 1
ATOM 621 N N . ILE A 1 79 ? -3.846 2.265 -2.102 1.00 91.19 79 ILE A N 1
ATOM 622 C CA . ILE A 1 79 ? -4.850 1.211 -2.224 1.00 91.19 79 ILE A CA 1
ATOM 623 C C . ILE A 1 79 ? -5.289 0.722 -0.842 1.00 91.19 79 ILE A C 1
ATOM 625 O O . ILE A 1 79 ? -6.486 0.686 -0.564 1.00 91.19 79 ILE A O 1
ATOM 629 N N . TYR A 1 80 ? -4.346 0.388 0.042 1.00 88.50 80 TYR A N 1
ATOM 630 C CA . TYR A 1 80 ? -4.655 -0.077 1.394 1.00 88.50 80 TYR A CA 1
ATOM 631 C C . TYR A 1 80 ? -5.421 0.978 2.202 1.00 88.50 80 TYR A C 1
ATOM 633 O O . TYR A 1 80 ? -6.399 0.667 2.884 1.00 88.50 80 TYR A O 1
ATOM 641 N N . SER A 1 81 ? -5.025 2.245 2.081 1.00 89.81 81 SER A N 1
ATOM 642 C CA . SER A 1 81 ? -5.699 3.361 2.739 1.00 89.81 81 SER A CA 1
ATOM 643 C C . SER A 1 81 ? -7.161 3.483 2.298 1.00 89.81 81 SER A C 1
ATOM 645 O O . SER A 1 81 ? -8.048 3.549 3.145 1.00 89.81 81 SER A O 1
ATOM 647 N N . ILE A 1 82 ? -7.428 3.430 0.987 1.00 89.00 82 ILE A N 1
ATOM 648 C CA . ILE A 1 82 ? -8.774 3.600 0.415 1.00 89.00 82 ILE A CA 1
ATOM 649 C C . ILE A 1 82 ? -9.647 2.355 0.596 1.00 89.00 82 ILE A C 1
ATOM 651 O O . ILE A 1 82 ? -10.848 2.488 0.808 1.00 89.00 82 ILE A O 1
ATOM 655 N N . ALA A 1 83 ? -9.083 1.154 0.463 1.00 84.69 83 ALA A N 1
ATOM 656 C CA . ALA A 1 83 ? -9.850 -0.090 0.473 1.00 84.69 83 ALA A CA 1
ATOM 657 C C . ALA A 1 83 ? -10.036 -0.672 1.883 1.00 84.69 83 ALA A C 1
ATOM 659 O O . ALA A 1 83 ? -11.025 -1.361 2.123 1.00 84.69 83 ALA A O 1
ATOM 660 N N . VAL A 1 84 ? -9.103 -0.408 2.807 1.00 83.81 84 VAL A N 1
ATOM 661 C CA . VAL A 1 84 ? -9.063 -1.059 4.128 1.00 83.81 84 VAL A CA 1
ATOM 662 C C . VAL A 1 84 ? -9.181 -0.050 5.269 1.00 83.81 84 VAL A C 1
ATOM 664 O O . VAL A 1 84 ? -10.092 -0.167 6.087 1.00 83.81 84 VAL A O 1
ATOM 667 N N . LEU A 1 85 ? -8.289 0.944 5.349 1.00 85.62 85 LEU A N 1
ATOM 668 C CA . LEU A 1 85 ? -8.234 1.832 6.522 1.00 85.62 85 LEU A CA 1
ATOM 669 C C . LEU A 1 85 ? -9.387 2.838 6.567 1.00 85.62 85 LEU A C 1
ATOM 671 O O . LEU A 1 85 ? -10.001 3.029 7.620 1.00 85.62 85 LEU A O 1
ATOM 675 N N . LEU A 1 86 ? -9.701 3.468 5.438 1.00 85.25 86 LEU A N 1
ATOM 676 C CA . LEU A 1 86 ? -10.821 4.387 5.295 1.00 85.25 86 LEU A CA 1
ATOM 677 C C . LEU A 1 86 ? -11.607 4.060 4.016 1.00 85.25 86 LEU A C 1
ATOM 679 O O . LEU A 1 86 ? -11.425 4.734 3.003 1.00 85.25 86 LEU A O 1
ATOM 683 N N . PRO A 1 87 ? -12.494 3.048 4.063 1.00 80.94 87 PRO A N 1
ATOM 684 C CA . PRO A 1 87 ? -13.307 2.638 2.923 1.00 80.94 87 PRO A CA 1
ATOM 685 C C . PRO A 1 87 ? -14.136 3.800 2.369 1.00 80.94 87 PRO A C 1
ATOM 687 O O . PRO A 1 87 ? -15.152 4.187 2.950 1.00 80.94 87 PRO A O 1
ATOM 690 N N . ILE A 1 88 ? -13.701 4.372 1.244 1.00 78.12 88 ILE A N 1
ATOM 691 C CA . ILE A 1 88 ? -14.425 5.465 0.587 1.00 78.12 88 ILE A CA 1
ATOM 692 C C . ILE A 1 88 ? -15.536 4.858 -0.283 1.00 78.12 88 ILE A C 1
ATOM 694 O O . ILE A 1 88 ? -15.245 3.991 -1.120 1.00 78.12 88 ILE A O 1
ATOM 698 N N . PRO A 1 89 ? -16.798 5.307 -0.150 1.00 78.25 89 PRO A N 1
ATOM 699 C CA . PRO A 1 89 ? -17.874 4.849 -1.019 1.00 78.25 89 PRO A CA 1
ATOM 700 C C . PRO A 1 89 ? -17.606 5.240 -2.479 1.00 78.25 89 PRO A C 1
ATOM 702 O O . PRO A 1 89 ? -17.085 6.315 -2.763 1.00 78.25 89 PRO A O 1
ATOM 705 N N . ASN A 1 90 ? -18.003 4.377 -3.420 1.00 78.69 90 ASN A N 1
ATOM 706 C CA . ASN A 1 90 ? -17.874 4.599 -4.870 1.00 78.69 90 ASN A CA 1
ATOM 707 C C . ASN A 1 90 ? -16.433 4.818 -5.381 1.00 78.69 90 ASN A C 1
ATOM 709 O O . ASN A 1 90 ? -16.226 5.419 -6.432 1.00 78.69 90 ASN A O 1
ATOM 713 N N . SER A 1 91 ? -15.432 4.266 -4.695 1.00 82.06 91 SER A N 1
ATOM 714 C CA . SER A 1 91 ? -14.005 4.377 -5.043 1.00 82.06 91 SER A CA 1
ATOM 715 C C . SER A 1 91 ? -13.557 3.542 -6.254 1.00 82.06 91 SER A C 1
ATOM 717 O O . SER A 1 91 ? -12.365 3.478 -6.541 1.00 82.06 91 SER A O 1
ATOM 719 N N . TYR A 1 92 ? -14.483 2.921 -6.998 1.00 82.56 92 TYR A N 1
ATOM 720 C CA . TYR A 1 92 ? -14.154 1.964 -8.062 1.00 82.56 92 TYR A CA 1
ATOM 721 C C . TYR A 1 92 ? -13.198 2.525 -9.122 1.00 82.56 92 TYR A C 1
ATOM 723 O O . TYR A 1 92 ? -12.204 1.878 -9.437 1.00 82.56 92 TYR A O 1
ATOM 731 N N . LEU A 1 93 ? -13.491 3.707 -9.670 1.00 85.69 93 LEU A N 1
ATOM 732 C CA . LEU A 1 93 ? -12.671 4.292 -10.736 1.00 85.69 93 LEU A CA 1
ATOM 733 C C . LEU A 1 93 ? -11.263 4.633 -10.234 1.00 85.69 93 LEU A C 1
ATOM 735 O O . LEU A 1 93 ? -10.286 4.304 -10.896 1.00 85.69 93 LEU A O 1
ATOM 739 N N . VAL A 1 94 ? -11.169 5.188 -9.023 1.00 87.62 94 VAL A N 1
ATOM 740 C CA . VAL A 1 94 ? -9.891 5.529 -8.384 1.00 87.62 94 VAL A CA 1
ATOM 741 C C . VAL A 1 94 ? -9.065 4.273 -8.114 1.00 87.62 94 VAL A C 1
ATOM 743 O O . VAL A 1 94 ? -7.896 4.209 -8.478 1.00 87.62 94 VAL A O 1
ATOM 746 N N . LEU A 1 95 ? -9.670 3.239 -7.521 1.00 87.69 95 LEU A N 1
ATOM 747 C CA . LEU A 1 95 ? -8.981 1.974 -7.266 1.00 87.69 95 LEU A CA 1
ATOM 748 C C . LEU A 1 95 ? -8.550 1.299 -8.568 1.00 87.69 95 LEU A C 1
ATOM 750 O O . LEU A 1 95 ? -7.451 0.763 -8.625 1.00 87.69 95 LEU A O 1
ATOM 754 N N . LYS A 1 96 ? -9.365 1.366 -9.626 1.00 87.88 96 LYS A N 1
ATOM 755 C CA . LYS A 1 96 ? -9.002 0.831 -10.942 1.00 87.88 96 LYS A CA 1
ATOM 756 C C . LYS A 1 96 ? -7.739 1.499 -11.493 1.00 87.88 96 LYS A C 1
ATOM 758 O O . LYS A 1 96 ? -6.828 0.799 -11.924 1.00 87.88 96 LYS A O 1
ATOM 763 N N . GLU A 1 97 ? -7.674 2.827 -11.462 1.00 90.62 97 GLU A N 1
ATOM 764 C CA . GLU A 1 97 ? -6.502 3.577 -11.929 1.00 90.62 97 GLU A CA 1
ATOM 765 C C . GLU A 1 97 ? -5.256 3.252 -11.099 1.00 90.62 97 GLU A C 1
ATOM 767 O O . GLU A 1 97 ? -4.203 2.949 -11.661 1.00 90.62 97 GLU A O 1
ATOM 772 N N . LEU A 1 98 ? -5.384 3.235 -9.768 1.00 91.56 98 LEU A N 1
ATOM 773 C CA . LEU A 1 98 ? -4.280 2.895 -8.866 1.00 91.56 98 LEU A CA 1
ATOM 774 C C . LEU A 1 98 ? -3.768 1.470 -9.087 1.00 91.56 98 LEU A C 1
ATOM 776 O O . LEU A 1 98 ? -2.563 1.240 -9.074 1.00 91.56 98 LEU A O 1
ATOM 780 N N . VAL A 1 99 ? -4.670 0.517 -9.321 1.00 90.81 99 VAL A N 1
ATOM 781 C CA . VAL A 1 99 ? -4.324 -0.877 -9.613 1.00 90.81 99 VAL A CA 1
ATOM 782 C C . VAL A 1 99 ? -3.529 -0.976 -10.917 1.00 90.81 99 VAL A C 1
ATOM 784 O O . VAL A 1 99 ? -2.488 -1.622 -10.944 1.00 90.81 99 VAL A O 1
ATOM 787 N N . GLN A 1 100 ? -3.949 -0.297 -11.985 1.00 90.56 100 GLN A N 1
ATOM 788 C CA . GLN A 1 100 ? -3.223 -0.312 -13.265 1.00 90.56 100 GLN A CA 1
ATOM 789 C C . GLN A 1 100 ? -1.835 0.345 -13.160 1.00 90.56 100 GLN A C 1
ATOM 791 O O . GLN A 1 100 ? -0.852 -0.166 -13.706 1.00 90.56 100 GLN A O 1
ATOM 796 N N . GLN A 1 101 ? -1.729 1.446 -12.412 1.00 92.56 101 GLN A N 1
ATOM 797 C CA . GLN A 1 101 ? -0.438 2.074 -12.116 1.00 92.56 101 GLN A CA 1
ATOM 798 C C . GLN A 1 101 ? 0.457 1.138 -11.294 1.00 92.56 101 GLN A C 1
ATOM 800 O O . GLN A 1 101 ? 1.644 1.003 -11.588 1.00 92.56 101 GLN A O 1
ATOM 805 N N . LEU A 1 102 ? -0.117 0.432 -10.313 1.00 91.25 102 LEU A N 1
ATOM 806 C CA . LEU A 1 102 ? 0.614 -0.514 -9.476 1.00 91.25 102 LEU A CA 1
ATOM 807 C C . LEU A 1 102 ? 1.139 -1.703 -10.290 1.00 91.25 102 LEU A C 1
ATOM 809 O O . LEU A 1 102 ? 2.273 -2.113 -10.071 1.00 91.25 102 LEU A O 1
ATOM 813 N N . GLN A 1 103 ? 0.370 -2.233 -11.249 1.00 90.62 103 GLN A N 1
ATOM 814 C CA . GLN A 1 103 ? 0.854 -3.278 -12.167 1.00 90.62 103 GLN A CA 1
ATOM 815 C C . GLN A 1 103 ? 2.130 -2.830 -12.881 1.00 90.62 103 GLN A C 1
ATOM 817 O O . GLN A 1 103 ? 3.145 -3.522 -12.834 1.00 90.62 103 GLN A O 1
ATOM 822 N N . THR A 1 104 ? 2.096 -1.626 -13.454 1.00 90.94 104 THR A N 1
ATOM 823 C CA . THR A 1 104 ? 3.243 -1.043 -14.160 1.00 90.94 104 THR A CA 1
ATOM 824 C C . THR A 1 104 ? 4.440 -0.867 -13.220 1.00 90.94 104 THR A C 1
ATOM 826 O O . THR A 1 104 ? 5.554 -1.263 -13.555 1.00 90.94 104 THR A O 1
ATOM 829 N N . ALA A 1 105 ? 4.228 -0.333 -12.013 1.00 90.31 105 ALA A N 1
ATOM 830 C CA . ALA A 1 105 ? 5.295 -0.151 -11.027 1.00 90.31 105 ALA A CA 1
ATOM 831 C C . ALA A 1 105 ? 5.904 -1.487 -10.554 1.00 90.31 105 ALA A C 1
ATOM 833 O O . ALA A 1 105 ? 7.119 -1.592 -10.382 1.00 90.31 105 ALA A O 1
ATOM 834 N N . ILE A 1 106 ? 5.094 -2.540 -10.396 1.00 87.19 106 ILE A N 1
ATOM 835 C CA . ILE A 1 106 ? 5.580 -3.886 -10.056 1.00 87.19 106 ILE A CA 1
ATOM 836 C C . ILE A 1 106 ? 6.421 -4.464 -11.202 1.00 87.19 106 ILE A C 1
ATOM 838 O O . ILE A 1 106 ? 7.493 -5.012 -10.953 1.00 87.19 106 ILE A O 1
ATOM 842 N N . GLU A 1 107 ? 5.977 -4.337 -12.454 1.00 87.38 107 GLU A N 1
ATOM 843 C CA . GLU A 1 107 ? 6.741 -4.824 -13.613 1.00 87.38 107 GLU A CA 1
ATOM 844 C C . GLU A 1 107 ? 8.090 -4.112 -13.730 1.00 87.38 107 GLU A C 1
ATOM 846 O O . GLU A 1 107 ? 9.117 -4.765 -13.917 1.00 87.38 107 GLU A O 1
ATOM 851 N N . MET A 1 108 ? 8.104 -2.793 -13.539 1.00 88.00 108 MET A N 1
ATOM 852 C CA . MET A 1 108 ? 9.325 -1.996 -13.616 1.00 88.00 108 MET A CA 1
ATOM 853 C C . MET A 1 108 ? 10.264 -2.240 -12.428 1.00 88.00 108 MET A C 1
ATOM 855 O O . MET A 1 108 ? 11.469 -2.360 -12.631 1.00 88.00 108 MET A O 1
ATOM 859 N N . SER A 1 109 ? 9.750 -2.398 -11.203 1.00 84.62 109 SER A N 1
ATOM 860 C CA . SER A 1 109 ? 10.591 -2.657 -10.017 1.00 84.62 109 SER A CA 1
ATOM 861 C C . SER A 1 109 ? 11.344 -3.990 -10.091 1.00 84.62 109 SER A C 1
ATOM 863 O O . SER A 1 109 ? 12.474 -4.101 -9.615 1.00 84.62 109 SER A O 1
ATOM 865 N N . ARG A 1 110 ? 10.785 -4.996 -10.776 1.00 79.94 110 ARG A N 1
ATOM 866 C CA . ARG A 1 110 ? 11.484 -6.263 -11.059 1.00 79.94 110 ARG A CA 1
ATOM 867 C C . ARG A 1 110 ? 12.721 -6.081 -11.941 1.00 79.94 110 ARG A C 1
ATOM 869 O O . ARG A 1 110 ? 13.640 -6.892 -11.853 1.00 79.94 110 ARG A O 1
ATOM 876 N N . LEU A 1 111 ? 12.751 -5.042 -12.778 1.00 82.44 111 LEU A N 1
ATOM 877 C CA . LEU A 1 111 ? 13.928 -4.692 -13.579 1.00 82.44 111 LEU A CA 1
ATOM 878 C C . LEU A 1 111 ? 15.008 -4.007 -12.731 1.00 82.44 111 LEU A C 1
ATOM 880 O O . LEU A 1 111 ? 16.189 -4.135 -13.044 1.00 82.44 111 LEU A O 1
ATOM 884 N N . GLU A 1 112 ? 14.620 -3.308 -11.660 1.00 78.81 112 GLU A N 1
ATOM 885 C CA . GLU A 1 112 ? 15.551 -2.628 -10.749 1.00 78.81 112 GLU A CA 1
ATOM 886 C C . GLU A 1 112 ? 16.298 -3.609 -9.841 1.00 78.81 112 GLU A C 1
ATOM 888 O O . GLU A 1 112 ? 17.478 -3.423 -9.553 1.00 78.81 112 GLU A O 1
ATOM 893 N N . SER A 1 113 ? 15.612 -4.661 -9.386 1.00 69.94 113 SER A N 1
ATOM 894 C CA . SER A 1 113 ? 16.174 -5.659 -8.476 1.00 69.94 113 SER A CA 1
ATOM 895 C C . SER A 1 113 ? 15.813 -7.080 -8.923 1.00 69.94 113 SER A C 1
ATOM 897 O O . SER A 1 113 ? 14.762 -7.610 -8.537 1.00 69.94 113 SER A O 1
ATOM 899 N N . PRO A 1 114 ? 16.684 -7.735 -9.717 1.00 58.19 114 PRO A N 1
ATOM 900 C CA . PRO A 1 114 ? 16.541 -9.141 -10.084 1.00 58.19 114 PRO A CA 1
ATOM 901 C C . PRO A 1 114 ? 16.688 -10.018 -8.827 1.00 58.19 114 PRO A C 1
ATOM 903 O O . PRO A 1 114 ? 17.790 -10.364 -8.409 1.00 58.19 114 PRO A O 1
ATOM 906 N N . GLY A 1 115 ? 15.568 -10.312 -8.168 1.00 56.03 115 GLY A N 1
ATOM 907 C CA . GLY A 1 115 ? 15.513 -10.974 -6.858 1.00 56.03 115 GLY A CA 1
ATOM 908 C C . GLY A 1 115 ? 14.359 -10.490 -5.974 1.00 56.03 115 GLY A C 1
ATOM 909 O O . GLY A 1 115 ? 14.016 -11.171 -5.016 1.00 56.03 115 GLY A O 1
ATOM 910 N N . GLY A 1 116 ? 13.748 -9.349 -6.322 1.00 57.06 116 GLY A N 1
ATOM 911 C CA . GLY A 1 116 ? 12.361 -8.969 -6.030 1.00 57.06 116 GLY A CA 1
ATOM 912 C C . GLY A 1 116 ? 11.798 -9.316 -4.650 1.00 57.06 116 GLY A C 1
ATOM 913 O O . GLY A 1 116 ? 10.673 -9.793 -4.573 1.00 57.06 116 GLY A O 1
ATOM 914 N N . ILE A 1 117 ? 12.520 -9.017 -3.564 1.00 53.38 117 ILE A N 1
ATOM 915 C CA . ILE A 1 117 ? 12.078 -9.287 -2.178 1.00 53.38 117 ILE A CA 1
ATOM 916 C C . ILE A 1 117 ? 10.825 -8.469 -1.795 1.00 53.38 117 ILE A C 1
ATOM 918 O O . ILE A 1 117 ? 10.231 -8.696 -0.750 1.00 53.38 117 ILE A O 1
ATOM 922 N N . HIS A 1 118 ? 10.384 -7.519 -2.623 1.00 60.06 118 HIS A N 1
ATOM 923 C CA . HIS A 1 118 ? 9.279 -6.614 -2.297 1.00 60.06 118 HIS A CA 1
ATOM 924 C C . HIS A 1 118 ? 8.022 -6.818 -3.152 1.00 60.06 118 HIS A C 1
ATOM 926 O O . HIS A 1 118 ? 7.003 -6.203 -2.854 1.00 60.06 118 HIS A O 1
ATOM 932 N N . ALA A 1 119 ? 8.040 -7.663 -4.190 1.00 61.62 119 ALA A N 1
ATOM 933 C CA . ALA A 1 119 ? 6.892 -7.803 -5.095 1.00 61.62 119 ALA A CA 1
ATOM 934 C C . ALA A 1 119 ? 5.683 -8.479 -4.421 1.00 61.62 119 ALA A C 1
ATOM 936 O O . ALA A 1 119 ? 4.538 -8.164 -4.743 1.00 61.62 119 ALA A O 1
ATOM 937 N N . ASP A 1 120 ? 5.937 -9.361 -3.458 1.00 68.75 120 ASP A N 1
ATOM 938 C CA . ASP A 1 120 ? 4.948 -10.278 -2.897 1.00 68.75 120 ASP A CA 1
ATOM 939 C C . ASP A 1 120 ? 3.790 -9.522 -2.240 1.00 68.75 120 ASP A C 1
ATOM 941 O O . ASP A 1 120 ? 2.638 -9.679 -2.640 1.00 68.75 120 ASP A O 1
ATOM 945 N N . ILE A 1 121 ? 4.084 -8.622 -1.296 1.00 68.25 121 ILE A N 1
ATOM 946 C CA . ILE A 1 121 ? 3.057 -7.863 -0.567 1.00 68.25 121 ILE A CA 1
ATOM 947 C C . ILE A 1 121 ? 2.234 -6.945 -1.486 1.00 68.25 121 ILE A C 1
ATOM 949 O O . ILE A 1 121 ? 1.028 -6.786 -1.295 1.00 68.25 121 ILE A O 1
ATOM 953 N N . HIS A 1 122 ? 2.848 -6.404 -2.539 1.00 68.88 122 HIS A N 1
ATOM 954 C CA . HIS A 1 122 ? 2.169 -5.551 -3.515 1.00 68.88 122 HIS A CA 1
ATOM 955 C C . HIS A 1 122 ? 1.218 -6.338 -4.412 1.00 68.88 122 HIS A C 1
ATOM 957 O O . HIS A 1 122 ? 0.151 -5.832 -4.769 1.00 68.88 122 HIS A O 1
ATOM 963 N N . LEU A 1 123 ? 1.563 -7.587 -4.740 1.00 74.00 123 LEU A N 1
ATOM 964 C CA . LEU A 1 123 ? 0.665 -8.482 -5.464 1.00 74.00 123 LEU A CA 1
ATOM 965 C C . LEU A 1 123 ? -0.591 -8.793 -4.644 1.00 74.00 123 LEU A C 1
ATOM 967 O O . LEU A 1 123 ? -1.690 -8.799 -5.199 1.00 74.00 123 LEU A O 1
ATOM 971 N N . TRP A 1 124 ? -0.452 -8.975 -3.328 1.00 71.31 124 TRP A N 1
ATOM 972 C CA . TRP A 1 124 ? -1.594 -9.178 -2.432 1.00 71.31 124 TRP A CA 1
ATOM 973 C C . TRP A 1 124 ? -2.480 -7.930 -2.335 1.00 71.31 124 TRP A C 1
ATOM 975 O O . TRP A 1 124 ? -3.695 -8.027 -2.517 1.00 71.31 124 TRP A O 1
ATOM 985 N N . LEU A 1 125 ? -1.891 -6.750 -2.118 1.00 72.19 125 LEU A N 1
ATOM 986 C CA . LEU A 1 125 ? -2.642 -5.491 -2.013 1.00 72.19 125 LEU A CA 1
ATOM 987 C C . LEU A 1 125 ? -3.378 -5.141 -3.313 1.00 72.19 125 LEU A C 1
ATOM 989 O O . LEU A 1 125 ? -4.561 -4.793 -3.285 1.00 72.19 125 LEU A O 1
ATOM 993 N N . GLY A 1 126 ? -2.711 -5.287 -4.459 1.00 72.75 126 GLY A N 1
ATOM 994 C CA . GLY A 1 126 ? -3.337 -5.071 -5.761 1.00 72.75 126 GLY A CA 1
ATOM 995 C C . GLY A 1 126 ? -4.395 -6.127 -6.098 1.00 72.75 126 GLY A C 1
ATOM 996 O O . GLY A 1 126 ? -5.442 -5.789 -6.644 1.00 72.75 126 GLY A O 1
ATOM 997 N N . GLY A 1 127 ? -4.189 -7.385 -5.695 1.00 74.88 127 GLY A N 1
ATOM 998 C CA . GLY A 1 127 ? -5.170 -8.459 -5.859 1.00 74.88 127 GLY A CA 1
ATOM 999 C C . GLY A 1 127 ? -6.472 -8.220 -5.088 1.00 74.88 127 GLY A C 1
ATOM 1000 O O 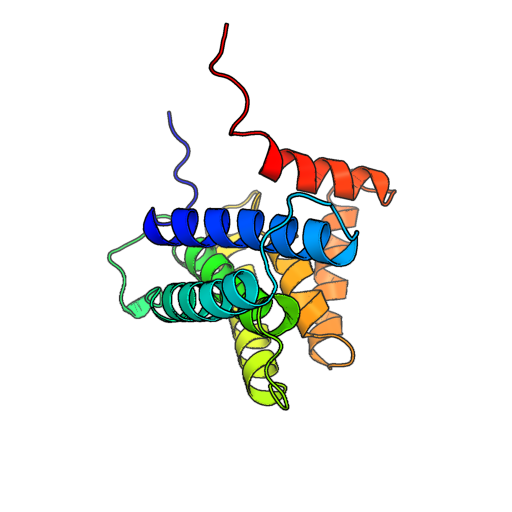. GLY A 1 127 ? -7.551 -8.474 -5.627 1.00 74.88 127 GLY A O 1
ATOM 1001 N N . ILE A 1 128 ? -6.387 -7.686 -3.863 1.00 73.44 128 ILE A N 1
ATOM 1002 C CA . ILE A 1 128 ? -7.560 -7.304 -3.058 1.00 73.44 128 ILE A CA 1
ATOM 1003 C C . ILE A 1 128 ? -8.314 -6.149 -3.723 1.00 73.44 128 ILE A C 1
ATOM 1005 O O . ILE A 1 128 ? -9.532 -6.209 -3.877 1.00 73.44 128 ILE A O 1
ATOM 1009 N N . ALA A 1 129 ? -7.605 -5.112 -4.167 1.00 76.06 129 ALA A N 1
ATOM 1010 C CA . ALA A 1 129 ? -8.236 -3.966 -4.822 1.00 76.06 129 ALA A CA 1
ATOM 1011 C C . ALA A 1 129 ? -8.851 -4.302 -6.184 1.00 76.06 129 ALA A C 1
ATOM 1013 O O . ALA A 1 129 ? -9.833 -3.683 -6.596 1.00 76.06 129 ALA A O 1
ATOM 1014 N N . ALA A 1 130 ? -8.305 -5.307 -6.866 1.00 79.19 130 ALA A N 1
ATOM 1015 C CA . ALA A 1 130 ? -8.830 -5.820 -8.119 1.00 79.19 130 ALA A CA 1
ATOM 1016 C C . ALA A 1 130 ? -9.966 -6.846 -7.935 1.00 79.19 130 ALA A C 1
ATOM 1018 O O . ALA A 1 130 ? -10.389 -7.451 -8.921 1.00 79.19 130 ALA A O 1
ATOM 1019 N N . LEU A 1 131 ? -10.476 -7.080 -6.718 1.00 76.06 131 LEU A N 1
ATOM 1020 C CA . LEU A 1 131 ? -11.531 -8.070 -6.482 1.00 76.06 131 LEU A CA 1
ATOM 1021 C C . LEU A 1 131 ? -12.768 -7.798 -7.361 1.00 76.06 131 LEU A C 1
ATOM 1023 O O . LEU A 1 131 ? -13.273 -6.679 -7.449 1.00 76.06 131 LEU A O 1
ATOM 1027 N N . ASP A 1 132 ? -13.226 -8.849 -8.044 1.00 74.62 132 ASP A N 1
ATOM 1028 C CA . ASP A 1 132 ? -14.308 -8.832 -9.040 1.00 74.62 132 ASP A CA 1
ATOM 1029 C C . ASP A 1 132 ? -14.089 -7.885 -10.231 1.00 74.62 132 ASP A C 1
ATOM 1031 O O . ASP A 1 132 ? -15.039 -7.510 -10.924 1.00 74.62 132 ASP A O 1
ATOM 1035 N N . LY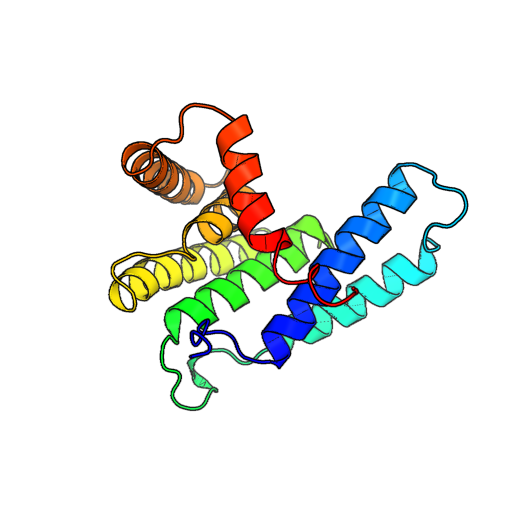S A 1 133 ? -12.833 -7.491 -10.490 1.00 80.31 133 LYS A N 1
ATOM 1036 C CA . LYS A 1 133 ? -12.443 -6.630 -11.615 1.00 80.31 133 LYS A CA 1
ATOM 1037 C C . LYS A 1 133 ? -11.612 -7.393 -12.656 1.00 80.31 133 LYS A C 1
ATOM 1039 O O . LYS A 1 133 ? -10.950 -8.375 -12.309 1.00 80.31 133 LYS A O 1
ATOM 1044 N N . PRO A 1 134 ? -11.600 -6.949 -13.929 1.00 83.75 134 PRO A N 1
ATOM 1045 C CA . PRO A 1 134 ? -10.795 -7.576 -14.983 1.00 83.75 134 PRO A CA 1
ATOM 1046 C C . PRO A 1 134 ? -9.295 -7.648 -14.659 1.00 83.75 134 PRO A C 1
ATOM 1048 O O . PRO A 1 134 ? -8.630 -8.624 -15.004 1.00 83.75 134 PRO A O 1
ATOM 1051 N N . GLU A 1 135 ? -8.769 -6.647 -13.950 1.00 83.44 135 GLU A N 1
ATOM 1052 C CA . GLU A 1 135 ? -7.360 -6.536 -13.566 1.00 83.44 135 GLU A CA 1
ATOM 1053 C C . GLU A 1 135 ? -6.899 -7.692 -12.658 1.00 83.44 135 GLU A C 1
ATOM 1055 O O . GLU A 1 135 ? -5.713 -8.030 -12.645 1.00 83.44 135 GLU A O 1
ATOM 1060 N N . ARG A 1 136 ? -7.828 -8.358 -11.951 1.00 83.25 136 ARG A N 1
ATOM 1061 C CA . ARG A 1 136 ? -7.547 -9.480 -11.038 1.00 83.25 136 ARG A CA 1
ATOM 1062 C C . ARG A 1 136 ? -6.779 -10.605 -11.710 1.00 83.25 136 ARG A C 1
ATOM 1064 O O . ARG A 1 136 ? -5.928 -11.226 -11.079 1.00 83.25 136 ARG A O 1
ATOM 1071 N N . TYR A 1 137 ? -7.083 -10.875 -12.979 1.00 86.69 137 TYR A N 1
ATOM 1072 C CA . TYR A 1 137 ? -6.457 -11.962 -13.725 1.00 86.69 137 TYR A CA 1
ATOM 1073 C C . TYR A 1 137 ? -4.933 -11.810 -13.780 1.00 86.69 137 TYR A C 1
ATOM 1075 O O . TYR A 1 137 ? -4.212 -12.792 -13.604 1.00 86.69 137 TYR A O 1
ATOM 1083 N N . TRP A 1 138 ? -4.443 -10.580 -13.960 1.00 89.31 138 TRP A N 1
ATOM 1084 C CA . TRP A 1 138 ? -3.010 -10.295 -13.971 1.00 89.31 138 TRP A CA 1
ATOM 1085 C C . TRP A 1 138 ? -2.387 -10.614 -12.606 1.00 89.31 138 TRP A C 1
ATOM 1087 O O . TRP A 1 138 ? -1.449 -11.401 -12.546 1.00 89.31 138 TRP A O 1
ATOM 1097 N N . TYR A 1 139 ? -2.969 -10.128 -11.503 1.00 85.12 139 TYR A N 1
ATOM 1098 C CA . TYR A 1 139 ? -2.438 -10.383 -10.155 1.00 85.12 139 TYR A CA 1
ATOM 1099 C C . TYR A 1 139 ? -2.423 -11.864 -9.799 1.00 85.12 139 TYR A C 1
ATOM 1101 O O . TYR A 1 139 ? -1.439 -12.347 -9.252 1.00 85.12 139 TYR A O 1
ATOM 1109 N N . VAL A 1 140 ? -3.485 -12.597 -10.145 1.00 83.44 140 VAL A N 1
ATOM 1110 C CA . VAL A 1 140 ? -3.551 -14.048 -9.931 1.00 83.44 140 VAL A CA 1
ATOM 1111 C C . VAL A 1 140 ? -2.459 -14.760 -10.726 1.00 83.44 140 VAL A C 1
ATOM 1113 O O . VAL A 1 140 ? -1.783 -15.628 -10.180 1.00 83.44 140 VAL A O 1
ATOM 1116 N N . ARG A 1 141 ? -2.247 -14.389 -11.995 1.00 87.25 141 ARG A N 1
ATOM 1117 C CA . ARG A 1 141 ? -1.177 -14.963 -12.822 1.00 87.25 141 ARG A CA 1
ATOM 1118 C C . ARG A 1 141 ? 0.201 -14.721 -12.203 1.00 87.25 141 ARG A C 1
ATOM 1120 O O . ARG A 1 141 ? 0.995 -15.655 -12.127 1.00 87.25 141 ARG A O 1
ATOM 1127 N N . GLU A 1 142 ? 0.469 -13.499 -11.751 1.00 85.31 142 GLU A N 1
ATOM 1128 C CA . GLU A 1 142 ? 1.742 -13.142 -11.121 1.00 85.31 142 GLU A CA 1
ATOM 1129 C C . GLU A 1 142 ? 1.948 -13.849 -9.774 1.00 85.31 142 GLU A C 1
ATOM 1131 O O . GLU A 1 142 ? 3.039 -14.349 -9.514 1.00 85.31 142 GLU A O 1
ATOM 1136 N N . LEU A 1 143 ? 0.899 -13.974 -8.954 1.00 80.25 143 LEU A N 1
ATOM 1137 C CA . LEU A 1 143 ? 0.922 -14.758 -7.714 1.00 80.25 143 LEU A CA 1
ATOM 1138 C C . LEU A 1 143 ? 1.214 -16.235 -7.984 1.00 80.25 143 LEU A C 1
ATOM 1140 O O . LEU A 1 143 ? 2.040 -16.828 -7.302 1.00 80.25 143 LEU A O 1
ATOM 1144 N N . VAL A 1 144 ? 0.594 -16.833 -9.005 1.00 81.56 144 VAL A N 1
ATOM 1145 C CA . VAL A 1 144 ? 0.878 -18.223 -9.397 1.00 81.56 144 VAL A CA 1
ATOM 1146 C C . VAL A 1 144 ? 2.331 -18.384 -9.845 1.00 81.56 144 VAL A C 1
ATOM 1148 O O . VAL A 1 144 ? 2.961 -19.384 -9.507 1.00 81.56 144 VAL A O 1
ATOM 1151 N N . ALA A 1 145 ? 2.876 -17.425 -10.597 1.00 81.94 145 ALA A N 1
ATOM 1152 C CA . ALA A 1 145 ? 4.281 -17.452 -10.995 1.00 81.94 145 ALA A CA 1
ATOM 1153 C C . ALA A 1 145 ? 5.215 -17.351 -9.778 1.00 81.94 145 ALA A C 1
ATOM 1155 O O . ALA A 1 145 ? 6.151 -18.141 -9.669 1.00 81.94 145 ALA A O 1
ATOM 1156 N N . LEU A 1 146 ? 4.910 -16.449 -8.839 1.00 78.19 146 LEU A N 1
ATOM 1157 C CA . LEU A 1 146 ? 5.648 -16.280 -7.589 1.00 78.19 146 LEU A CA 1
ATOM 1158 C C . LEU A 1 146 ? 5.637 -17.567 -6.752 1.00 78.19 146 LEU A C 1
ATOM 1160 O O . LEU A 1 146 ? 6.703 -18.079 -6.412 1.00 78.19 146 LEU A O 1
ATOM 1164 N N . VAL A 1 147 ? 4.453 -18.128 -6.491 1.00 76.06 147 VAL A N 1
ATOM 1165 C CA . VAL A 1 147 ? 4.269 -19.374 -5.726 1.00 76.06 147 VAL A CA 1
ATOM 1166 C C . VAL A 1 147 ? 5.017 -20.537 -6.376 1.00 76.06 147 VAL A C 1
ATOM 1168 O O . VAL A 1 147 ? 5.643 -21.318 -5.685 1.00 76.06 147 VAL A O 1
ATOM 1171 N N . ARG A 1 148 ? 5.037 -20.638 -7.711 1.00 77.88 148 ARG A N 1
ATOM 1172 C CA . ARG A 1 148 ? 5.813 -21.681 -8.413 1.00 77.88 148 ARG A CA 1
ATOM 1173 C C . ARG A 1 148 ? 7.324 -21.493 -8.332 1.00 77.88 148 ARG A C 1
ATOM 1175 O O . ARG A 1 148 ? 8.060 -22.459 -8.497 1.00 77.88 148 ARG A O 1
ATOM 1182 N N . SER A 1 149 ? 7.781 -20.255 -8.179 1.00 75.12 149 SER A N 1
ATOM 1183 C CA . SER A 1 149 ? 9.205 -19.921 -8.070 1.00 75.12 149 SER A CA 1
ATOM 1184 C C . SER A 1 149 ? 9.736 -19.995 -6.636 1.00 75.12 149 SER A C 1
ATOM 1186 O O . SER A 1 149 ? 10.923 -19.784 -6.404 1.00 75.12 149 SER A O 1
ATOM 1188 N N . THR A 1 150 ? 8.856 -20.285 -5.682 1.00 68.69 150 THR A N 1
ATOM 1189 C CA . THR A 1 150 ? 9.125 -20.351 -4.248 1.00 68.69 150 THR A CA 1
ATOM 1190 C C . THR A 1 150 ? 8.673 -21.714 -3.722 1.00 68.69 150 THR A C 1
ATOM 1192 O O . THR A 1 150 ? 7.867 -22.391 -4.352 1.00 68.69 150 THR A O 1
ATOM 1195 N N . ASP A 1 151 ? 9.173 -22.152 -2.568 1.00 66.31 151 ASP A N 1
ATOM 1196 C CA . ASP A 1 151 ? 8.728 -23.411 -1.947 1.00 66.31 151 ASP A CA 1
ATOM 1197 C C . ASP A 1 151 ? 7.404 -23.235 -1.171 1.00 66.31 151 ASP A C 1
ATOM 1199 O O . ASP A 1 151 ? 7.224 -23.817 -0.103 1.00 66.31 151 ASP A O 1
ATOM 1203 N N . PHE A 1 152 ? 6.487 -22.396 -1.665 1.00 69.50 152 PHE A N 1
ATOM 1204 C CA . PHE A 1 152 ? 5.214 -22.116 -1.002 1.00 69.50 152 PHE A CA 1
ATOM 1205 C C . PHE A 1 152 ? 4.142 -23.086 -1.483 1.00 69.50 152 PHE A C 1
ATOM 1207 O O . PHE A 1 152 ? 3.721 -23.049 -2.638 1.00 69.50 152 PHE A O 1
ATOM 1214 N N . TRP A 1 153 ? 3.673 -23.940 -0.579 1.00 69.19 153 TRP A N 1
ATOM 1215 C CA . TRP A 1 153 ? 2.667 -24.954 -0.903 1.00 69.19 153 TRP A CA 1
ATOM 1216 C C . TRP A 1 153 ? 1.425 -24.835 -0.021 1.00 69.19 153 TRP A C 1
ATOM 1218 O O . TRP A 1 153 ? 0.358 -25.321 -0.400 1.00 69.19 153 TRP A O 1
ATOM 1228 N N . GLU A 1 154 ? 1.535 -24.138 1.112 1.00 76.31 154 GLU A N 1
ATOM 1229 C CA . GLU A 1 154 ? 0.463 -23.979 2.086 1.00 76.31 154 GLU A CA 1
ATOM 1230 C C . GLU A 1 154 ? 0.264 -22.515 2.503 1.00 76.31 154 GLU A C 1
ATOM 1232 O O . GLU A 1 154 ? 1.171 -21.688 2.440 1.00 76.31 154 GLU A O 1
ATOM 1237 N N . TRP A 1 155 ? -0.935 -22.188 3.000 1.00 71.06 155 TRP A N 1
ATOM 1238 C CA . TRP A 1 155 ? -1.217 -20.868 3.584 1.00 71.06 155 TRP A CA 1
ATOM 1239 C C . TRP A 1 155 ? -0.307 -20.541 4.775 1.00 71.06 155 TRP A C 1
ATOM 1241 O O . TRP A 1 155 ? 0.054 -19.384 4.962 1.00 71.06 155 TRP A O 1
ATOM 1251 N N . SER A 1 156 ? 0.126 -21.562 5.518 1.00 74.44 156 SER A N 1
ATOM 1252 C CA . SER A 1 156 ? 1.093 -21.436 6.614 1.00 74.44 156 SER A CA 1
ATOM 1253 C C . SER A 1 156 ? 2.451 -20.887 6.150 1.00 74.44 156 SER A C 1
ATOM 1255 O O . SER A 1 156 ? 3.190 -20.301 6.940 1.00 74.44 156 SER A O 1
ATOM 1257 N N . ASP A 1 157 ? 2.799 -21.035 4.868 1.00 71.75 157 ASP A N 1
ATOM 1258 C CA . ASP A 1 157 ? 4.017 -20.455 4.311 1.00 71.75 157 ASP A CA 1
ATOM 1259 C C . ASP A 1 157 ? 3.870 -18.960 4.012 1.00 71.75 157 ASP A C 1
ATOM 1261 O O . ASP A 1 157 ? 4.850 -18.218 4.084 1.00 71.75 157 ASP A O 1
ATOM 1265 N N . VAL A 1 158 ? 2.646 -18.500 3.736 1.00 67.69 158 VAL A N 1
ATOM 1266 C CA . VAL A 1 158 ? 2.338 -17.074 3.568 1.00 67.69 158 VAL A CA 1
ATOM 1267 C C . VAL A 1 158 ? 2.518 -16.340 4.893 1.00 67.69 158 VAL A C 1
ATOM 1269 O O . VAL A 1 158 ? 3.100 -15.255 4.906 1.00 67.69 158 VAL A O 1
ATOM 1272 N N . ASP A 1 159 ? 2.119 -16.953 6.010 1.00 67.94 159 ASP A N 1
ATOM 1273 C CA . ASP A 1 159 ? 2.347 -16.389 7.345 1.00 67.94 159 ASP A CA 1
ATOM 1274 C C . ASP A 1 159 ? 3.840 -16.135 7.588 1.00 67.94 159 ASP A C 1
ATOM 1276 O O . ASP A 1 159 ? 4.217 -15.038 7.991 1.00 67.94 159 ASP A O 1
ATOM 1280 N N . LYS A 1 160 ? 4.717 -17.073 7.203 1.00 69.31 160 LYS A N 1
ATOM 1281 C CA . LYS A 1 160 ? 6.180 -16.903 7.312 1.00 69.31 160 LYS A CA 1
ATOM 1282 C C . LYS A 1 160 ? 6.704 -15.727 6.482 1.00 69.31 160 LYS A C 1
ATOM 1284 O O . LYS A 1 160 ? 7.683 -15.093 6.870 1.00 69.31 160 LYS A O 1
ATOM 1289 N N . ILE A 1 161 ? 6.105 -15.436 5.324 1.00 67.12 161 ILE A N 1
ATOM 1290 C CA . ILE A 1 161 ? 6.465 -14.260 4.512 1.00 67.12 161 ILE A CA 1
ATOM 1291 C C . ILE A 1 161 ? 6.061 -12.987 5.247 1.00 67.12 161 ILE A C 1
ATOM 1293 O O . ILE A 1 161 ? 6.865 -12.067 5.366 1.00 67.12 161 ILE A O 1
ATOM 1297 N N . LEU A 1 162 ? 4.830 -12.939 5.755 1.00 65.31 162 LEU A N 1
ATOM 1298 C CA . LEU A 1 162 ? 4.318 -11.781 6.481 1.00 65.31 162 LEU A CA 1
ATOM 1299 C C . LEU A 1 162 ? 5.116 -11.535 7.769 1.00 65.31 162 LEU A C 1
ATOM 1301 O O . LEU A 1 162 ? 5.457 -10.391 8.064 1.00 65.31 162 LEU A O 1
ATOM 1305 N N . GLU A 1 163 ? 5.500 -12.594 8.482 1.00 67.81 163 GLU A N 1
ATOM 1306 C CA . GLU A 1 163 ? 6.363 -12.541 9.665 1.00 67.81 163 GLU A CA 1
ATOM 1307 C C . GLU A 1 163 ? 7.749 -11.957 9.364 1.00 67.81 163 GLU A C 1
ATOM 1309 O O . GLU A 1 163 ? 8.263 -11.174 10.166 1.00 67.81 163 GLU A O 1
ATOM 1314 N N . ARG A 1 164 ? 8.343 -12.245 8.193 1.00 65.44 164 ARG A N 1
ATOM 1315 C CA . ARG A 1 164 ? 9.626 -11.629 7.786 1.00 65.44 164 ARG A CA 1
ATOM 1316 C C . ARG A 1 164 ? 9.552 -10.104 7.761 1.00 65.44 164 ARG A C 1
ATOM 1318 O O . ARG A 1 164 ? 10.545 -9.458 8.073 1.00 65.44 164 ARG A O 1
ATOM 1325 N N . TYR A 1 165 ? 8.392 -9.534 7.438 1.00 59.09 165 TYR A N 1
ATOM 1326 C CA . TYR A 1 165 ? 8.186 -8.083 7.463 1.00 59.09 165 TYR A CA 1
ATOM 1327 C C . T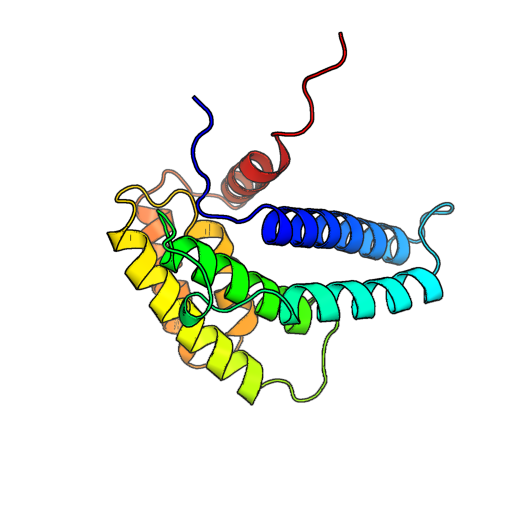YR A 1 165 ? 7.789 -7.545 8.847 1.00 59.09 165 TYR A C 1
ATOM 1329 O O . TYR A 1 165 ? 7.848 -6.340 9.069 1.00 59.09 165 TYR A O 1
ATOM 1337 N N . GLN A 1 166 ? 7.401 -8.407 9.792 1.00 54.69 166 GLN A N 1
ATOM 1338 C CA . GLN A 1 166 ? 7.088 -8.023 11.176 1.00 54.69 166 GLN A CA 1
ATOM 1339 C C . GLN A 1 166 ? 8.324 -8.058 12.101 1.00 54.69 166 GLN A C 1
ATOM 1341 O O . GLN A 1 166 ? 8.316 -7.436 13.163 1.00 54.69 166 GLN A O 1
ATOM 1346 N N . GLY A 1 167 ? 9.385 -8.772 11.709 1.00 44.84 167 GLY A N 1
ATOM 1347 C CA . GLY A 1 167 ? 10.490 -9.185 12.580 1.00 44.84 167 GLY A CA 1
ATOM 1348 C C . GLY A 1 167 ? 11.716 -8.270 12.722 1.00 44.84 167 GLY A C 1
ATOM 1349 O O . GLY A 1 167 ? 12.654 -8.677 13.400 1.00 44.84 167 GLY A O 1
ATOM 1350 N N . GLU A 1 168 ? 11.768 -7.058 12.157 1.00 44.19 168 GLU A N 1
ATOM 1351 C CA . GLU A 1 168 ? 12.967 -6.192 12.297 1.00 44.19 168 GLU A CA 1
ATOM 1352 C C . GLU A 1 168 ? 12.961 -5.248 13.522 1.00 44.19 168 GLU A C 1
ATOM 1354 O O . GLU A 1 168 ? 13.947 -4.555 13.763 1.00 44.19 168 GLU A O 1
ATOM 1359 N N . HIS A 1 169 ? 11.922 -5.266 14.371 1.00 40.06 169 HIS A N 1
ATOM 1360 C CA . HIS A 1 169 ? 11.821 -4.368 15.541 1.00 40.06 169 HIS A CA 1
ATOM 1361 C C . HIS A 1 169 ? 11.841 -5.032 16.928 1.00 40.06 169 HIS A C 1
ATOM 1363 O O . HIS A 1 169 ? 11.572 -4.363 17.925 1.00 40.06 169 HIS A O 1
ATOM 1369 N N . VAL A 1 170 ? 12.231 -6.305 17.047 1.00 39.03 170 VAL A N 1
ATOM 1370 C CA . VAL A 1 170 ? 12.400 -6.950 18.366 1.00 39.03 170 VAL A CA 1
ATOM 1371 C C . VAL A 1 170 ? 13.769 -7.615 18.473 1.00 39.03 170 VAL A C 1
ATOM 1373 O O . VAL A 1 170 ? 13.881 -8.833 18.520 1.00 39.03 170 VAL A O 1
ATOM 1376 N N . ASN A 1 171 ? 14.834 -6.807 18.507 1.00 37.97 171 ASN A N 1
ATOM 1377 C CA . ASN A 1 171 ? 16.054 -7.203 19.216 1.00 37.97 171 ASN A CA 1
ATOM 1378 C C . ASN A 1 171 ? 16.949 -6.003 19.574 1.00 37.97 171 ASN A C 1
ATOM 1380 O O . ASN A 1 171 ? 17.956 -5.739 18.922 1.00 37.97 171 ASN A O 1
ATOM 1384 N N . LYS A 1 172 ? 16.569 -5.262 20.621 1.00 38.47 172 LYS A N 1
ATOM 1385 C CA . LYS A 1 172 ? 17.501 -4.550 21.514 1.00 38.47 172 LYS A CA 1
ATOM 1386 C C . LYS A 1 172 ? 16.871 -4.483 22.899 1.00 38.47 172 LYS A C 1
ATOM 1388 O O . LYS A 1 172 ? 16.038 -3.618 23.156 1.00 38.47 172 LYS A O 1
ATOM 1393 N N . GLY A 1 173 ? 17.250 -5.417 23.759 1.00 38.94 173 GLY A N 1
ATOM 1394 C CA . GLY A 1 173 ? 16.758 -5.464 25.128 1.00 38.94 173 GLY A CA 1
ATOM 1395 C C . GLY A 1 173 ? 17.194 -6.706 25.891 1.00 38.94 173 GLY A C 1
ATOM 1396 O O . GLY A 1 173 ? 16.347 -7.318 26.525 1.00 38.94 173 GLY A O 1
ATOM 1397 N N . GLU A 1 174 ? 18.480 -7.049 25.824 1.00 32.28 174 GLU A N 1
ATOM 1398 C CA . GLU A 1 174 ? 19.213 -7.690 26.925 1.00 32.28 174 GLU A CA 1
ATOM 1399 C C . GLU A 1 174 ? 20.547 -6.960 27.102 1.00 32.28 174 GLU A C 1
ATOM 1401 O O . GLU A 1 174 ? 21.158 -6.595 26.066 1.00 32.28 174 GLU A O 1
#